Protein AF-A0A1F6LQI4-F1 (afdb_monomer_lite)

Secondary structure (DSSP, 8-state):
----------HHHHHHHHHHHHHTT--HHHHHHHHHHHHHHHS--HHHHHHHHHHHHHHT----------HHHHHT-

pLDDT: mean 82.72, std 13.59, range [53.06, 98.25]

Structure (mmCIF, N/CA/C/O backbone):
data_AF-A0A1F6LQI4-F1
#
_entry.id   AF-A0A1F6LQI4-F1
#
loop_
_atom_site.group_PDB
_atom_site.id
_atom_site.type_symbol
_atom_site.label_atom_id
_atom_site.label_alt_id
_atom_site.label_comp_id
_atom_site.label_asym_id
_atom_site.label_entity_id
_atom_site.label_seq_id
_atom_site.pdbx_PDB_ins_code
_atom_site.Cartn_x
_atom_site.Cartn_y
_atom_site.Cartn_z
_atom_site.occupancy
_atom_site.B_iso_or_equiv
_atom_site.auth_seq_id
_atom_site.auth_comp_id
_atom_site.auth_asym_id
_atom_site.auth_atom_id
_atom_site.pdbx_PDB_model_num
ATOM 1 N N . MET A 1 1 ? 6.215 15.373 -5.748 1.00 70.00 1 MET A N 1
ATOM 2 C CA . MET A 1 1 ? 5.007 15.917 -5.077 1.00 70.00 1 MET A CA 1
ATOM 3 C C . MET A 1 1 ? 4.307 14.800 -4.311 1.00 70.00 1 MET A C 1
ATOM 5 O O . MET A 1 1 ? 4.450 13.652 -4.709 1.00 70.00 1 MET A O 1
ATOM 9 N N . LYS A 1 2 ? 3.589 15.101 -3.219 1.00 78.25 2 LYS A N 1
ATOM 10 C CA . LYS A 1 2 ? 2.732 14.129 -2.511 1.00 78.25 2 LYS A CA 1
ATOM 11 C C . LYS A 1 2 ? 1.274 14.357 -2.926 1.00 78.25 2 LYS A C 1
ATOM 13 O O . LYS A 1 2 ? 0.870 15.508 -3.047 1.00 78.25 2 LYS A O 1
ATOM 18 N N . GLN A 1 3 ? 0.520 13.281 -3.144 1.00 90.00 3 GLN A N 1
ATOM 19 C CA . GLN A 1 3 ? -0.910 13.310 -3.473 1.00 90.00 3 GLN A CA 1
ATOM 20 C C . GLN A 1 3 ? -1.712 12.605 -2.372 1.00 90.00 3 GLN A C 1
ATOM 22 O O . GLN A 1 3 ? -1.217 11.657 -1.760 1.00 90.00 3 GLN A O 1
ATOM 27 N N . ASN A 1 4 ? -2.936 13.076 -2.122 1.00 92.50 4 ASN A N 1
ATOM 28 C CA . ASN A 1 4 ? -3.865 12.460 -1.176 1.00 92.50 4 ASN A CA 1
ATOM 29 C C . ASN A 1 4 ? -4.780 11.476 -1.911 1.00 92.50 4 ASN A C 1
ATOM 31 O O . ASN A 1 4 ? -5.238 11.765 -3.013 1.00 92.50 4 ASN A O 1
ATOM 35 N N . LEU A 1 5 ? -5.061 10.337 -1.280 1.00 89.94 5 LEU A N 1
ATOM 36 C CA . LEU A 1 5 ? -5.957 9.305 -1.792 1.00 89.94 5 LEU A CA 1
ATOM 37 C C . LEU A 1 5 ? -7.021 9.003 -0.735 1.00 89.94 5 LEU A C 1
ATOM 39 O O . LEU A 1 5 ? -6.682 8.655 0.397 1.00 89.94 5 LEU A O 1
ATOM 43 N N . THR A 1 6 ? -8.293 9.108 -1.113 1.00 94.25 6 THR A N 1
ATOM 44 C CA . THR A 1 6 ? -9.435 8.728 -0.272 1.00 94.25 6 THR A CA 1
ATOM 45 C C . THR A 1 6 ? -10.017 7.420 -0.791 1.00 94.25 6 THR A C 1
ATOM 47 O O . THR A 1 6 ? -10.351 7.319 -1.967 1.00 94.25 6 THR A O 1
ATOM 50 N N . LEU A 1 7 ? -10.148 6.425 0.086 1.00 92.00 7 LEU A N 1
ATOM 51 C CA . LEU A 1 7 ? -10.695 5.107 -0.237 1.00 92.00 7 LEU A CA 1
ATOM 52 C C . LEU A 1 7 ? -11.914 4.832 0.641 1.00 92.00 7 LEU A C 1
ATOM 54 O O . LEU A 1 7 ? -11.901 5.146 1.831 1.00 92.00 7 LEU A O 1
ATOM 58 N N . ARG A 1 8 ? -12.949 4.222 0.061 1.00 96.25 8 ARG A N 1
ATOM 59 C CA . ARG A 1 8 ? -14.055 3.626 0.818 1.00 96.25 8 ARG A CA 1
ATOM 60 C C . ARG A 1 8 ? -13.741 2.151 1.021 1.00 96.25 8 ARG A C 1
ATOM 62 O O . ARG A 1 8 ? -13.423 1.468 0.053 1.00 96.25 8 ARG A O 1
ATOM 69 N N . LEU A 1 9 ? -13.782 1.700 2.267 1.00 94.69 9 LEU A N 1
ATOM 70 C CA . LEU A 1 9 ? -13.517 0.323 2.671 1.00 94.69 9 LEU A CA 1
ATOM 71 C C . LEU A 1 9 ? -14.635 -0.105 3.615 1.00 94.69 9 LEU A C 1
ATOM 73 O O . LEU A 1 9 ? -15.103 0.720 4.399 1.00 94.69 9 LEU A O 1
ATOM 77 N N . ASP A 1 10 ? -15.007 -1.377 3.565 1.00 97.38 10 ASP A N 1
ATOM 78 C CA . ASP A 1 10 ? -15.949 -1.942 4.526 1.00 97.38 10 ASP A CA 1
ATOM 79 C C . ASP A 1 10 ? -15.339 -1.953 5.937 1.00 97.38 10 ASP A C 1
ATOM 81 O O . ASP A 1 10 ? -14.115 -2.055 6.109 1.00 97.38 10 ASP A O 1
ATOM 85 N N . ASP A 1 11 ? -16.192 -1.874 6.958 1.00 97.31 11 ASP A N 1
ATOM 86 C CA . ASP A 1 11 ? -15.760 -1.716 8.351 1.00 97.31 11 ASP A CA 1
ATOM 87 C C . ASP A 1 11 ? -14.869 -2.872 8.838 1.00 97.31 11 ASP A C 1
ATOM 89 O O . ASP A 1 11 ? -13.861 -2.632 9.512 1.00 97.31 11 ASP A O 1
ATOM 93 N N . ASP A 1 12 ? -15.174 -4.116 8.442 1.00 97.88 12 ASP A N 1
ATOM 94 C CA . ASP A 1 12 ? -14.349 -5.289 8.777 1.00 97.88 12 ASP A CA 1
ATOM 95 C C . ASP A 1 12 ? -12.931 -5.166 8.201 1.00 97.88 12 ASP A C 1
ATOM 97 O O . ASP A 1 12 ? -11.929 -5.369 8.898 1.00 97.88 12 ASP A O 1
ATOM 101 N N . LEU A 1 13 ? -12.829 -4.759 6.933 1.00 96.69 13 LEU A N 1
ATOM 102 C CA . LEU A 1 13 ? -11.545 -4.594 6.265 1.00 96.69 13 LEU A CA 1
ATOM 103 C C . LEU A 1 13 ? -10.726 -3.489 6.938 1.00 96.69 13 LEU A C 1
ATOM 105 O O . LEU A 1 13 ? -9.532 -3.672 7.192 1.00 96.69 13 LEU A O 1
ATOM 109 N N . MET A 1 14 ? -11.364 -2.368 7.281 1.00 97.06 14 MET A N 1
ATOM 110 C CA . MET A 1 14 ? -10.724 -1.271 8.006 1.00 97.06 14 MET A CA 1
ATOM 111 C C . MET A 1 14 ? -10.195 -1.729 9.374 1.00 97.06 14 MET A C 1
ATOM 113 O O . MET A 1 14 ? -9.057 -1.415 9.740 1.00 97.06 14 MET A O 1
ATOM 117 N N . TYR A 1 15 ? -10.991 -2.492 10.124 1.0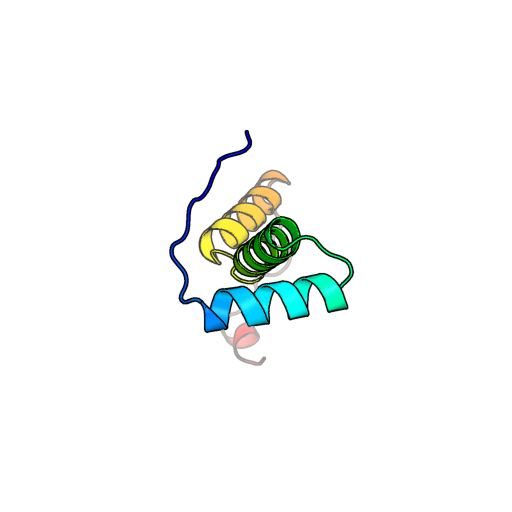0 97.88 15 TYR A N 1
ATOM 118 C CA . TYR A 1 15 ? -10.609 -3.020 11.433 1.00 97.88 15 TYR A CA 1
ATOM 119 C C . TYR A 1 15 ? -9.395 -3.954 11.338 1.00 97.88 15 TYR A C 1
ATOM 121 O O . TYR A 1 15 ? -8.372 -3.738 12.001 1.00 97.88 15 TYR A O 1
ATOM 129 N N . ARG A 1 16 ? -9.455 -4.946 10.446 1.00 97.81 16 ARG A N 1
ATOM 130 C CA . ARG A 1 16 ? -8.368 -5.914 10.241 1.00 97.81 16 ARG A CA 1
ATOM 131 C C . ARG A 1 16 ? -7.093 -5.247 9.729 1.00 97.81 16 ARG A C 1
ATOM 133 O O . ARG A 1 16 ? -5.998 -5.594 10.179 1.00 97.81 16 ARG A O 1
ATOM 140 N N . ALA A 1 17 ? -7.213 -4.255 8.847 1.00 96.50 17 ALA A N 1
ATOM 141 C CA . ALA A 1 17 ? -6.070 -3.503 8.341 1.00 96.50 17 ALA A CA 1
ATOM 142 C C . ALA A 1 17 ? -5.364 -2.706 9.452 1.00 96.50 17 ALA A C 1
ATOM 144 O O . ALA A 1 17 ? -4.132 -2.706 9.518 1.00 96.50 17 ALA A O 1
ATOM 145 N N . LYS A 1 18 ? -6.116 -2.087 10.374 1.00 97.19 18 LYS A N 1
ATOM 146 C CA . LYS A 1 18 ? -5.543 -1.398 11.545 1.00 97.19 18 LYS A CA 1
ATOM 147 C C . LYS A 1 18 ? -4.797 -2.358 12.471 1.00 97.19 18 LYS A C 1
ATOM 149 O O . LYS A 1 18 ? -3.686 -2.039 12.889 1.00 97.19 18 LYS A O 1
ATOM 154 N N . ILE A 1 19 ? -5.352 -3.545 12.739 1.00 98.25 19 ILE A N 1
ATOM 155 C CA . ILE A 1 19 ? -4.660 -4.584 13.524 1.00 98.25 19 ILE A CA 1
ATOM 156 C C . ILE A 1 19 ? -3.339 -4.974 12.853 1.00 98.25 19 ILE A C 1
ATOM 158 O O . ILE A 1 19 ? -2.302 -5.052 13.512 1.00 98.25 19 ILE A O 1
ATOM 162 N N . MET A 1 20 ? -3.358 -5.202 11.539 1.00 97.88 20 MET A N 1
ATOM 163 C CA . MET A 1 20 ? -2.162 -5.568 10.776 1.00 97.88 20 MET A CA 1
ATOM 164 C C . MET A 1 20 ? -1.090 -4.476 10.798 1.00 97.88 20 MET A C 1
ATOM 166 O O . MET A 1 20 ? 0.096 -4.791 10.916 1.00 97.88 20 MET A O 1
ATOM 170 N N . ALA A 1 21 ? -1.493 -3.208 10.707 1.00 97.88 21 ALA A N 1
ATOM 171 C CA . ALA A 1 21 ? -0.584 -2.073 10.807 1.00 97.88 21 ALA A CA 1
ATOM 172 C C . ALA A 1 21 ? 0.047 -1.991 12.209 1.00 97.88 21 ALA A C 1
ATOM 174 O O . ALA A 1 21 ? 1.270 -1.909 12.329 1.00 97.88 21 ALA A O 1
ATOM 175 N N . ALA A 1 22 ? -0.763 -2.137 13.264 1.00 97.88 22 ALA A N 1
ATOM 176 C CA . ALA A 1 22 ? -0.298 -2.132 14.650 1.00 97.88 22 ALA A CA 1
ATOM 177 C C . ALA A 1 22 ? 0.696 -3.269 14.943 1.00 97.88 22 ALA A C 1
ATOM 179 O O . ALA A 1 22 ? 1.753 -3.021 15.523 1.00 97.88 22 ALA A O 1
ATOM 180 N N . LYS A 1 23 ? 0.418 -4.494 14.468 1.00 98.06 23 LYS A N 1
ATOM 181 C CA . LYS A 1 23 ? 1.340 -5.643 14.577 1.00 98.06 23 LYS A CA 1
ATOM 182 C C . LYS A 1 23 ? 2.713 -5.362 13.960 1.00 98.06 23 LYS A C 1
ATOM 184 O O . LYS A 1 23 ? 3.715 -5.876 14.442 1.00 98.06 23 LYS A O 1
ATOM 189 N N . GLN A 1 24 ? 2.761 -4.533 12.919 1.00 97.19 24 GLN A N 1
ATOM 190 C CA . GLN A 1 24 ? 3.992 -4.143 12.227 1.00 97.19 24 GLN A CA 1
ATOM 191 C C . GLN A 1 24 ? 4.596 -2.830 12.751 1.00 97.19 24 GLN A C 1
ATOM 193 O O . GLN A 1 24 ? 5.572 -2.357 12.177 1.00 97.19 24 GLN A O 1
ATOM 198 N N . ARG A 1 25 ? 4.038 -2.239 13.821 1.00 97.69 25 ARG A N 1
ATOM 199 C CA . ARG A 1 25 ? 4.408 -0.911 14.349 1.00 97.69 25 ARG A CA 1
ATOM 200 C C . ARG A 1 25 ? 4.340 0.203 13.294 1.00 97.69 25 ARG A C 1
ATOM 202 O O . ARG A 1 25 ? 5.150 1.124 13.313 1.00 97.69 25 ARG A O 1
ATOM 209 N N . LYS A 1 26 ? 3.367 0.121 12.384 1.00 97.25 26 LYS A N 1
ATOM 210 C CA . LYS A 1 26 ? 3.145 1.092 11.304 1.00 97.25 26 LYS A CA 1
ATOM 211 C C . LYS A 1 26 ? 1.801 1.785 11.447 1.00 97.25 26 LYS A C 1
ATOM 213 O O . LYS A 1 26 ? 0.844 1.222 11.978 1.00 97.25 26 LYS A O 1
ATOM 218 N N . SER A 1 27 ? 1.701 2.989 10.892 1.00 97.56 27 SER A N 1
ATOM 219 C CA . SER A 1 27 ? 0.388 3.589 10.626 1.00 97.56 27 SER A CA 1
ATOM 220 C C . SER A 1 27 ? -0.309 2.872 9.461 1.00 97.56 27 SER A C 1
ATOM 222 O O . SER A 1 27 ? 0.349 2.285 8.600 1.00 97.56 27 SER A O 1
ATOM 224 N N . LEU A 1 28 ? -1.642 2.952 9.383 1.00 95.75 28 LEU A N 1
ATOM 225 C CA . LEU A 1 28 ? -2.382 2.387 8.247 1.00 95.75 28 LEU A CA 1
ATOM 226 C C . LEU A 1 28 ? -1.933 3.017 6.917 1.00 95.75 28 LEU A C 1
ATOM 228 O O . LEU A 1 28 ? -1.698 2.310 5.941 1.00 95.75 28 LEU A O 1
ATOM 232 N N . SER A 1 29 ? -1.737 4.337 6.895 1.00 95.06 29 SER A N 1
ATOM 233 C CA . SER A 1 29 ? -1.259 5.062 5.713 1.00 95.06 29 SER A CA 1
ATOM 234 C C . SER A 1 29 ? 0.145 4.632 5.282 1.00 95.06 29 SER A C 1
ATOM 236 O O . SER A 1 29 ? 0.438 4.589 4.089 1.00 95.06 29 SER A O 1
ATOM 238 N N . GLU A 1 30 ? 1.025 4.318 6.232 1.00 96.38 30 GLU A N 1
ATOM 239 C CA . GLU A 1 30 ? 2.358 3.784 5.945 1.00 96.38 30 GLU A CA 1
ATOM 240 C C . GLU A 1 30 ? 2.286 2.358 5.393 1.00 96.38 30 GLU A C 1
ATOM 242 O O . GLU A 1 30 ? 2.908 2.080 4.371 1.00 96.38 30 GLU A O 1
ATOM 247 N N . LEU A 1 31 ? 1.464 1.491 5.994 1.00 96.19 31 LEU A N 1
ATOM 248 C CA . LEU A 1 31 ? 1.237 0.130 5.505 1.00 96.19 31 LEU A CA 1
ATOM 249 C C . LEU A 1 31 ? 0.737 0.131 4.050 1.00 96.19 31 LEU A C 1
ATOM 251 O O . LEU A 1 31 ? 1.269 -0.599 3.214 1.00 96.19 31 LEU A O 1
ATOM 255 N N . VAL A 1 32 ? -0.251 0.977 3.740 1.00 95.19 32 VAL A N 1
ATOM 256 C CA . VAL A 1 32 ? -0.800 1.121 2.382 1.00 95.19 32 VAL A CA 1
ATOM 257 C C . VAL A 1 32 ? 0.257 1.663 1.422 1.00 95.19 32 VAL A C 1
ATOM 259 O O . VAL A 1 32 ? 0.420 1.129 0.326 1.00 95.19 32 VAL A O 1
ATOM 262 N N . ARG A 1 33 ? 1.027 2.680 1.828 1.00 94.50 33 ARG A N 1
ATOM 263 C CA . ARG A 1 33 ? 2.103 3.245 1.000 1.00 94.50 33 ARG A CA 1
ATOM 264 C C . ARG A 1 33 ? 3.164 2.203 0.659 1.00 94.50 33 ARG A C 1
ATOM 266 O O . ARG A 1 33 ? 3.606 2.138 -0.484 1.00 94.50 33 ARG A O 1
ATOM 273 N N . ASP A 1 34 ? 3.562 1.391 1.630 1.00 94.44 34 ASP A N 1
ATOM 274 C CA . ASP A 1 34 ? 4.560 0.345 1.424 1.00 94.44 34 ASP A CA 1
ATOM 275 C C . ASP A 1 34 ? 4.029 -0.800 0.565 1.00 94.44 34 ASP A C 1
ATOM 277 O O . ASP A 1 34 ? 4.778 -1.366 -0.230 1.00 94.44 34 ASP A O 1
ATOM 281 N N . TYR A 1 35 ? 2.746 -1.147 0.699 1.00 93.06 35 TYR A N 1
ATOM 282 C CA . TYR A 1 35 ? 2.103 -2.101 -0.199 1.00 93.06 35 TYR A CA 1
ATOM 283 C C . TYR A 1 35 ? 2.087 -1.583 -1.639 1.00 93.06 35 TY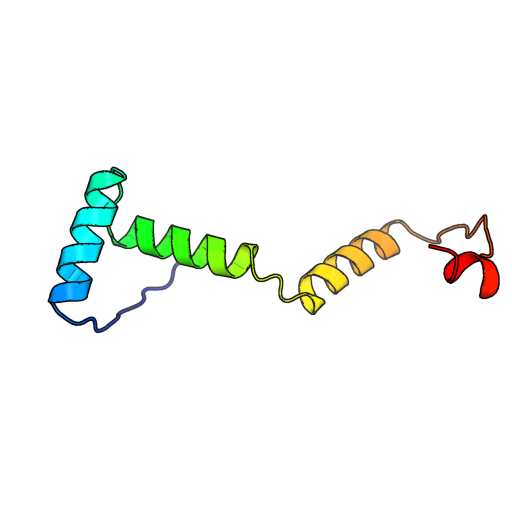R A C 1
ATOM 285 O O . TYR A 1 35 ? 2.566 -2.283 -2.523 1.00 93.06 35 TYR A O 1
ATOM 293 N N . LEU A 1 36 ? 1.631 -0.347 -1.866 1.00 92.62 36 LEU A N 1
ATOM 294 C CA . LEU A 1 36 ? 1.612 0.263 -3.198 1.00 92.62 36 LEU A CA 1
ATOM 295 C C . LEU A 1 36 ? 3.017 0.358 -3.795 1.00 92.62 36 LEU A C 1
ATOM 297 O O . LEU A 1 36 ? 3.200 0.014 -4.957 1.00 92.62 36 LEU A O 1
ATOM 301 N N . ARG A 1 37 ? 4.021 0.752 -2.998 1.00 90.81 37 ARG A N 1
ATOM 302 C CA . ARG A 1 37 ? 5.421 0.780 -3.440 1.00 90.81 37 ARG A CA 1
ATOM 303 C C . ARG A 1 37 ? 5.882 -0.606 -3.878 1.00 90.81 37 ARG A C 1
ATOM 305 O O . ARG A 1 37 ? 6.418 -0.743 -4.967 1.00 90.81 37 ARG A O 1
ATOM 312 N N . ARG A 1 38 ? 5.655 -1.636 -3.058 1.00 89.62 38 ARG A N 1
ATOM 313 C CA . ARG A 1 38 ? 6.012 -3.011 -3.432 1.00 89.62 38 ARG A CA 1
ATOM 314 C C . ARG A 1 38 ? 5.275 -3.454 -4.686 1.00 89.62 38 ARG A C 1
ATOM 316 O O . ARG A 1 38 ? 5.919 -4.000 -5.56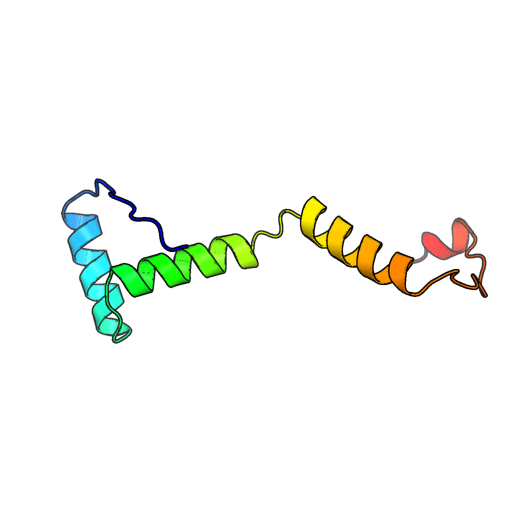6 1.00 89.62 38 ARG A O 1
ATOM 323 N N . LEU A 1 39 ? 3.983 -3.160 -4.798 1.00 88.31 39 LEU A N 1
ATOM 324 C CA . LEU A 1 39 ? 3.175 -3.531 -5.954 1.00 88.31 39 LEU A CA 1
ATOM 325 C C . LEU A 1 39 ? 3.746 -2.951 -7.255 1.00 88.31 39 LEU A C 1
ATOM 327 O O . LEU A 1 39 ? 3.899 -3.698 -8.213 1.00 88.31 39 LEU A O 1
ATOM 331 N N . VAL A 1 40 ? 4.128 -1.668 -7.276 1.00 83.88 40 VAL A N 1
ATOM 332 C CA . VAL A 1 40 ? 4.705 -1.028 -8.477 1.00 83.88 40 VAL A CA 1
ATOM 333 C C . VAL A 1 40 ? 6.171 -1.386 -8.719 1.00 83.88 40 VAL A C 1
ATOM 335 O O . VAL A 1 40 ? 6.627 -1.355 -9.850 1.00 83.88 40 VAL A O 1
ATOM 338 N N . THR A 1 41 ? 6.940 -1.719 -7.680 1.00 80.44 41 THR A N 1
ATOM 339 C CA . THR A 1 41 ? 8.342 -2.140 -7.851 1.00 80.44 41 THR A CA 1
ATOM 340 C C . THR A 1 41 ? 8.448 -3.610 -8.266 1.00 80.44 41 THR A C 1
ATOM 342 O O . THR A 1 41 ? 9.358 -3.976 -9.001 1.00 80.44 41 THR A O 1
ATOM 345 N N . GLN A 1 42 ? 7.530 -4.459 -7.799 1.00 69.75 42 GLN A N 1
ATOM 346 C CA . GLN A 1 42 ? 7.469 -5.885 -8.139 1.00 69.75 42 GLN A CA 1
ATOM 347 C C . GLN A 1 42 ? 6.674 -6.161 -9.413 1.00 69.75 42 GLN A C 1
ATOM 349 O O . GLN A 1 42 ? 6.831 -7.229 -9.995 1.00 69.75 42 GLN A O 1
ATOM 354 N N . SER A 1 43 ? 5.849 -5.209 -9.844 1.00 59.97 43 SER A N 1
ATOM 355 C CA . SER A 1 43 ? 5.272 -5.184 -11.182 1.00 59.97 43 SER A CA 1
ATOM 356 C C . SER A 1 43 ? 6.117 -4.224 -12.008 1.00 59.97 43 SER A C 1
ATOM 358 O O . SER A 1 43 ? 5.731 -3.063 -12.139 1.00 59.97 43 SER A O 1
ATOM 360 N N . PRO A 1 44 ? 7.292 -4.631 -12.529 1.00 55.22 44 PRO A N 1
ATOM 361 C CA . PRO A 1 44 ? 7.877 -3.840 -13.585 1.00 55.22 44 PRO A CA 1
ATOM 362 C C . PRO A 1 44 ? 6.797 -3.779 -14.660 1.00 55.22 44 PRO A C 1
ATOM 364 O O . PRO A 1 44 ? 6.326 -4.820 -15.128 1.00 55.22 44 PRO A O 1
ATOM 367 N N . ASP A 1 45 ? 6.395 -2.574 -15.054 1.00 59.81 45 ASP A N 1
ATOM 368 C CA . ASP A 1 45 ? 5.995 -2.385 -16.436 1.00 59.81 45 ASP A CA 1
ATOM 369 C C . ASP A 1 45 ? 7.213 -2.866 -17.223 1.00 59.81 45 ASP A C 1
ATOM 371 O O . ASP A 1 45 ? 8.211 -2.157 -17.369 1.00 59.81 45 ASP A O 1
ATOM 375 N N . THR A 1 46 ? 7.205 -4.153 -17.584 1.00 61.00 46 THR A N 1
ATOM 376 C CA . THR A 1 46 ? 8.371 -4.890 -18.093 1.00 61.00 46 THR A CA 1
ATOM 377 C C . THR A 1 46 ? 8.978 -4.141 -19.262 1.00 61.00 46 THR A C 1
ATOM 379 O O . THR A 1 46 ? 10.189 -4.122 -19.441 1.00 61.00 46 THR A O 1
ATOM 382 N N . LYS A 1 47 ? 8.121 -3.435 -19.998 1.00 64.44 47 LYS A N 1
ATOM 383 C CA . LYS A 1 47 ? 8.459 -2.530 -21.079 1.00 64.44 47 LYS A CA 1
ATOM 384 C C . LYS A 1 47 ? 9.238 -1.289 -20.640 1.00 64.44 47 LYS A C 1
ATOM 386 O O . LYS A 1 47 ? 10.236 -0.986 -21.282 1.00 64.44 47 LYS A O 1
ATOM 391 N N . GLU A 1 48 ? 8.811 -0.553 -19.615 1.00 71.31 48 GLU A N 1
ATOM 392 C CA . GLU A 1 48 ? 9.491 0.682 -19.193 1.00 71.31 48 GLU A CA 1
ATOM 393 C C . GLU A 1 48 ? 10.843 0.390 -18.555 1.00 71.31 48 GLU A C 1
ATOM 395 O O . GLU A 1 48 ? 11.827 1.064 -18.863 1.00 71.31 48 GLU A O 1
ATOM 400 N N . GLU A 1 49 ? 10.914 -0.659 -17.740 1.00 71.88 49 GLU A N 1
ATOM 401 C CA . GLU A 1 49 ? 12.169 -1.091 -17.136 1.00 71.88 49 GLU A CA 1
ATOM 402 C C . GLU A 1 49 ? 13.125 -1.669 -18.191 1.00 71.88 49 GLU A C 1
ATOM 404 O O . GLU A 1 49 ? 14.300 -1.299 -18.221 1.00 71.88 49 GLU A O 1
ATOM 409 N N . ALA A 1 50 ? 12.629 -2.474 -19.142 1.00 71.12 50 ALA A N 1
ATOM 410 C CA . ALA A 1 50 ? 13.432 -2.926 -20.280 1.00 71.12 50 ALA A CA 1
ATOM 411 C C . ALA A 1 50 ? 13.909 -1.754 -21.149 1.00 71.12 50 ALA A C 1
ATOM 413 O O . ALA A 1 50 ? 15.068 -1.725 -21.551 1.00 71.12 50 ALA A O 1
ATOM 414 N N . LEU A 1 51 ? 13.059 -0.753 -21.404 1.00 79.00 51 LEU A N 1
ATOM 415 C CA . LEU A 1 51 ? 13.439 0.468 -22.120 1.00 79.00 51 LEU A CA 1
ATOM 416 C C . LEU A 1 51 ? 14.488 1.273 -21.353 1.00 79.00 51 LEU A C 1
ATOM 418 O O . LEU A 1 51 ? 15.391 1.839 -21.970 1.00 79.00 51 LEU A O 1
ATOM 422 N N . ARG A 1 52 ? 14.387 1.343 -20.023 1.00 81.62 52 ARG A N 1
ATOM 423 C CA . ARG A 1 52 ? 15.368 2.017 -19.169 1.00 81.62 52 ARG A CA 1
ATOM 424 C C . ARG A 1 52 ? 16.724 1.321 -19.247 1.00 81.62 52 ARG A C 1
ATOM 426 O O . ARG A 1 52 ? 17.728 2.002 -19.449 1.00 81.62 52 ARG A O 1
ATOM 433 N N . LEU A 1 53 ? 16.747 -0.007 -19.127 1.00 79.62 53 LEU A N 1
ATOM 434 C CA . LEU A 1 53 ? 17.959 -0.820 -19.246 1.00 79.62 53 LEU A CA 1
ATOM 435 C C . LEU A 1 53 ? 18.570 -0.701 -20.645 1.00 79.62 53 LEU A C 1
ATOM 437 O O . LEU A 1 53 ? 19.743 -0.365 -20.765 1.00 79.62 53 LEU A O 1
ATOM 441 N N . LEU A 1 54 ? 17.753 -0.834 -21.695 1.00 80.00 54 LEU A N 1
ATOM 442 C CA . LEU A 1 54 ? 18.176 -0.656 -23.084 1.00 80.00 54 LEU A CA 1
ATOM 443 C C . LEU A 1 54 ? 18.798 0.728 -23.306 1.00 80.00 54 LEU A C 1
ATOM 445 O O . LEU A 1 54 ? 19.862 0.839 -23.899 1.00 80.00 54 LEU A O 1
ATOM 449 N N . ARG A 1 55 ? 18.182 1.801 -22.798 1.00 83.38 55 ARG A N 1
ATOM 450 C CA . ARG A 1 55 ? 18.740 3.159 -22.910 1.00 83.38 55 ARG A CA 1
ATOM 451 C C . ARG A 1 55 ? 20.051 3.315 -22.147 1.00 83.38 55 ARG A C 1
ATOM 453 O O . ARG A 1 55 ? 20.957 3.953 -22.668 1.00 83.38 55 ARG A O 1
ATOM 460 N N . GLN A 1 56 ? 20.158 2.762 -20.937 1.00 81.62 56 GLN A N 1
ATOM 461 C CA . GLN A 1 56 ? 21.407 2.788 -20.167 1.00 81.62 56 GLN A CA 1
ATOM 462 C C . GLN A 1 56 ? 22.530 2.048 -20.880 1.00 81.62 56 GLN A C 1
ATOM 464 O O . GLN A 1 56 ? 23.672 2.498 -20.846 1.00 81.62 56 GLN A O 1
ATOM 469 N N . ASP A 1 57 ? 22.201 0.935 -21.518 1.00 75.81 57 ASP A N 1
ATOM 470 C CA . ASP A 1 57 ? 23.147 0.161 -22.293 1.00 75.81 57 ASP A CA 1
ATOM 471 C C . ASP A 1 57 ? 23.570 0.926 -23.555 1.00 75.81 57 ASP A C 1
ATOM 473 O O . ASP A 1 57 ? 24.739 1.272 -23.713 1.00 75.81 57 ASP A O 1
ATOM 477 N N . PHE A 1 58 ? 22.632 1.362 -24.391 1.00 76.25 58 PHE A N 1
ATOM 478 C CA . PHE A 1 58 ? 22.955 2.133 -25.597 1.00 76.25 58 PHE A CA 1
ATOM 479 C C . PHE A 1 58 ? 23.669 3.470 -25.309 1.00 76.25 58 PHE A C 1
ATOM 481 O O . PHE A 1 58 ? 24.469 3.921 -26.129 1.00 76.25 58 PHE A O 1
ATOM 488 N N . ALA A 1 59 ? 23.447 4.087 -24.142 1.00 79.56 59 ALA A N 1
ATOM 489 C CA . ALA A 1 59 ? 24.161 5.294 -23.719 1.00 79.56 59 ALA A CA 1
ATOM 490 C C . ALA A 1 59 ? 25.658 5.063 -23.434 1.00 79.56 59 ALA A C 1
ATOM 492 O O . ALA A 1 59 ? 26.433 6.016 -23.496 1.00 79.56 59 ALA A O 1
ATOM 493 N N . LYS A 1 60 ? 26.090 3.823 -23.155 1.00 75.00 60 LYS A N 1
ATOM 494 C CA . LYS A 1 60 ? 27.512 3.474 -22.969 1.00 75.00 60 LYS A CA 1
ATOM 495 C C . LYS A 1 60 ? 28.303 3.480 -24.290 1.00 75.00 60 LYS A C 1
ATOM 497 O O . LYS A 1 60 ? 29.529 3.405 -24.249 1.00 75.00 60 LYS A O 1
ATOM 502 N N . GLY A 1 61 ? 27.636 3.618 -25.442 1.00 69.31 61 GLY A N 1
ATOM 503 C CA . GLY A 1 61 ? 28.255 3.733 -26.767 1.00 69.31 61 GLY A CA 1
ATOM 504 C C . GLY A 1 61 ? 28.234 2.438 -27.587 1.00 69.31 61 GLY A C 1
ATOM 505 O O . GLY A 1 61 ? 27.575 1.464 -27.233 1.00 69.31 61 GLY A O 1
ATOM 506 N N . LEU A 1 62 ? 28.932 2.447 -28.730 1.00 60.19 62 LEU A N 1
ATOM 507 C CA . LEU A 1 62 ? 28.942 1.346 -29.701 1.00 60.19 62 LEU A CA 1
ATOM 508 C C . LEU A 1 62 ? 29.536 0.070 -29.093 1.00 60.19 62 LEU A C 1
ATOM 510 O O . LEU A 1 62 ? 30.749 -0.060 -28.923 1.00 60.19 62 LEU A O 1
ATOM 514 N N . TYR A 1 63 ? 28.666 -0.895 -28.819 1.00 60.81 63 TYR A N 1
ATOM 515 C CA . TYR A 1 63 ? 29.050 -2.249 -28.456 1.00 60.81 63 TYR A CA 1
ATOM 516 C C . TYR A 1 63 ? 29.864 -2.887 -29.577 1.00 60.81 63 TYR A C 1
ATOM 518 O O . TYR A 1 63 ? 29.398 -3.028 -30.710 1.00 60.81 63 TYR A O 1
ATOM 526 N N . ARG A 1 64 ? 31.085 -3.316 -29.255 1.00 61.62 64 ARG A N 1
ATOM 527 C CA . ARG A 1 64 ? 31.820 -4.240 -30.110 1.00 61.62 64 ARG A CA 1
ATOM 528 C C . ARG A 1 64 ? 31.197 -5.615 -29.902 1.00 61.62 64 ARG A C 1
ATOM 530 O O . ARG A 1 64 ? 31.417 -6.230 -28.868 1.00 61.62 64 ARG A O 1
ATOM 537 N N . VAL A 1 65 ? 30.403 -6.064 -30.871 1.00 65.44 65 VAL A N 1
ATOM 538 C CA . VAL A 1 65 ? 29.944 -7.455 -30.941 1.00 65.44 65 VAL A CA 1
ATOM 539 C C . VAL A 1 65 ? 31.150 -8.292 -31.357 1.00 65.44 65 VAL A C 1
ATOM 541 O O . VAL A 1 65 ? 31.432 -8.486 -32.536 1.00 65.44 65 VAL A O 1
ATOM 544 N N . ASP A 1 66 ? 31.921 -8.695 -30.361 1.00 65.44 66 ASP A N 1
ATOM 545 C CA . ASP A 1 66 ? 33.086 -9.568 -30.452 1.00 65.44 66 ASP A CA 1
ATOM 546 C C . ASP A 1 66 ? 32.702 -11.010 -30.808 1.00 65.44 66 ASP A C 1
ATOM 548 O O . ASP A 1 66 ? 33.502 -11.732 -31.404 1.00 65.44 66 ASP A O 1
ATOM 552 N N . ARG A 1 67 ? 31.453 -11.407 -30.539 1.00 65.44 67 ARG A N 1
ATOM 553 C CA . ARG A 1 67 ? 30.921 -12.724 -30.893 1.00 65.44 67 ARG A CA 1
ATOM 554 C C . ARG A 1 67 ? 29.625 -12.631 -31.698 1.00 65.44 67 ARG A C 1
ATOM 556 O O . ARG A 1 67 ? 28.597 -12.186 -31.193 1.00 65.44 67 ARG A O 1
ATOM 563 N N . ARG A 1 68 ? 29.643 -13.129 -32.939 1.00 71.00 68 ARG A N 1
ATOM 564 C CA . ARG A 1 68 ? 28.413 -13.453 -33.680 1.00 71.00 68 ARG A CA 1
ATOM 565 C C . ARG A 1 68 ? 27.938 -14.828 -33.227 1.00 71.00 68 ARG A C 1
ATOM 567 O O . ARG A 1 68 ? 28.595 -15.818 -33.518 1.00 71.00 68 ARG A O 1
ATOM 574 N N . VAL A 1 69 ? 26.828 -14.872 -32.503 1.00 72.44 69 VAL A N 1
ATOM 575 C CA . VAL A 1 69 ? 26.174 -16.130 -32.122 1.00 72.44 69 VAL A CA 1
ATOM 576 C C . VAL A 1 69 ? 25.374 -16.621 -33.329 1.00 72.44 69 VAL A 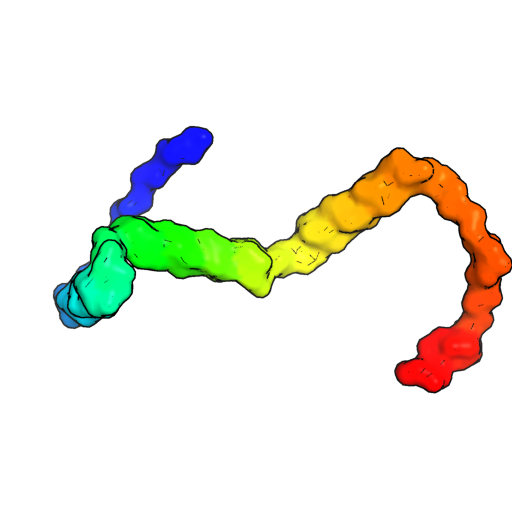C 1
ATOM 578 O O . VAL A 1 69 ? 24.605 -15.849 -33.909 1.00 72.44 69 VAL A O 1
ATOM 581 N N . SER A 1 70 ? 25.587 -17.867 -33.753 1.00 77.69 70 SER A N 1
ATOM 582 C CA . SER A 1 70 ? 24.765 -18.488 -34.796 1.00 77.69 70 SER A CA 1
ATOM 583 C C . SER A 1 70 ? 23.386 -18.854 -34.228 1.00 77.69 70 SER A C 1
ATOM 585 O O . SER A 1 70 ? 23.217 -18.989 -33.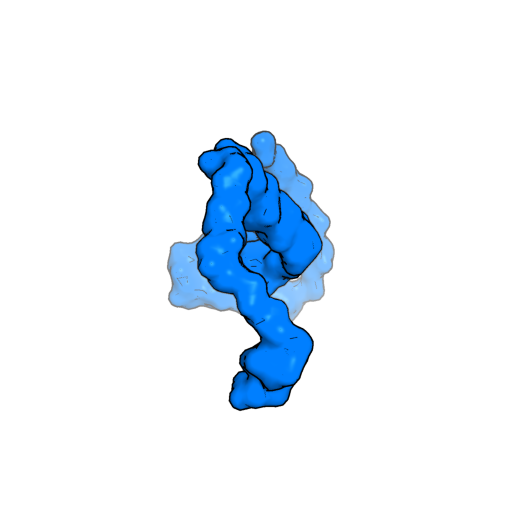017 1.00 77.69 70 SER A O 1
ATOM 587 N N . ARG A 1 71 ? 22.371 -19.004 -35.091 1.00 73.69 71 ARG A N 1
ATOM 588 C CA . ARG A 1 71 ? 21.023 -19.399 -34.642 1.00 73.69 71 ARG A CA 1
ATOM 589 C C . ARG A 1 71 ? 21.055 -20.734 -33.893 1.00 73.69 71 ARG A C 1
ATOM 591 O O . ARG A 1 71 ? 20.359 -20.883 -32.897 1.00 73.69 71 ARG A O 1
ATOM 598 N N . ASP A 1 72 ? 21.885 -21.659 -34.359 1.00 78.44 72 ASP A N 1
ATOM 599 C CA . ASP A 1 72 ? 21.981 -23.007 -33.807 1.00 78.44 72 ASP A CA 1
ATOM 600 C C . ASP A 1 72 ? 22.597 -22.984 -32.394 1.00 78.44 72 ASP A C 1
ATOM 602 O O . ASP A 1 72 ? 22.055 -23.610 -31.492 1.00 78.44 72 ASP A O 1
ATOM 606 N N . GLU A 1 73 ? 23.602 -22.134 -32.139 1.00 74.06 73 GLU A N 1
ATOM 607 C CA . GLU A 1 73 ? 24.180 -21.930 -30.794 1.00 74.06 73 GLU A CA 1
ATOM 608 C C . GLU A 1 73 ? 23.191 -21.342 -29.767 1.00 74.06 73 GLU A C 1
ATOM 610 O O . GLU A 1 73 ? 23.386 -21.482 -28.558 1.00 74.06 73 GLU A O 1
ATO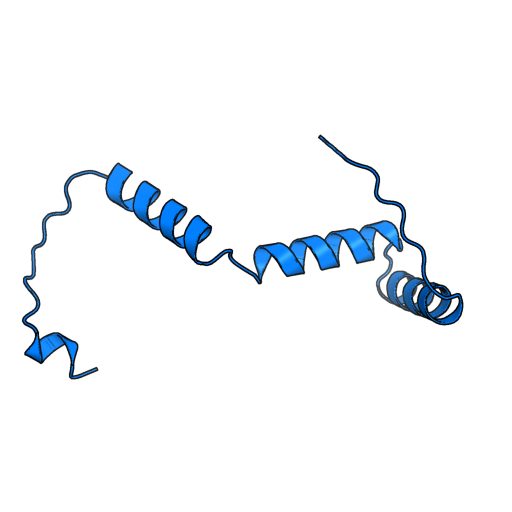M 615 N N . LEU A 1 74 ? 22.150 -20.634 -30.221 1.00 73.62 74 LEU A N 1
ATOM 616 C CA . LEU A 1 74 ? 21.174 -19.982 -29.343 1.00 73.62 74 LEU A CA 1
ATOM 617 C C . LEU A 1 74 ? 20.108 -20.958 -28.820 1.00 73.62 74 LEU A C 1
ATOM 619 O O . LEU A 1 74 ? 19.564 -20.742 -27.739 1.00 73.62 74 LEU A O 1
ATOM 623 N N . HIS A 1 75 ? 19.800 -22.006 -29.587 1.00 70.00 75 HIS A N 1
ATOM 624 C CA . HIS A 1 75 ? 18.728 -22.961 -29.286 1.00 70.00 75 HIS A CA 1
ATOM 625 C C . HIS A 1 75 ? 19.180 -24.167 -28.449 1.00 70.00 75 HIS A C 1
ATOM 627 O O . HIS A 1 75 ? 18.341 -24.970 -28.054 1.00 70.00 75 HIS A O 1
ATOM 633 N N . GLU A 1 76 ? 20.474 -24.286 -28.147 1.00 61.50 76 GLU A N 1
ATOM 634 C CA . GLU A 1 76 ? 21.039 -25.367 -27.323 1.00 61.50 76 GLU A CA 1
ATOM 635 C C . GLU A 1 76 ? 21.009 -25.084 -25.802 1.00 61.50 76 GLU A C 1
ATOM 637 O O . GLU A 1 76 ? 21.649 -25.802 -25.033 1.00 61.50 76 GLU A O 1
ATOM 642 N N . ARG A 1 77 ? 20.291 -24.046 -25.345 1.00 53.06 77 ARG A N 1
ATOM 643 C CA . ARG A 1 77 ? 20.171 -23.675 -23.921 1.00 53.06 77 ARG A CA 1
ATOM 644 C C . ARG A 1 77 ? 18.792 -23.928 -23.334 1.00 53.06 77 ARG A C 1
ATOM 646 O O . ARG A 1 77 ? 17.800 -23.521 -23.975 1.00 53.06 77 ARG A O 1
#

Sequence (77 aa):
MKQNLTLRLDDDLMYRAKIMAAKQRKSLSELVRDYLRRLVTQSPDTKEEALRLLRQDFAKGLYRVDRRVSRDELHER

Foldseek 3Di:
DDDDDDDDDDPVVVVVLCVVQVVVVHDSVVVVVVVVVCVPVVPPPVVVVVVVVVCVVCVVDDDDCPDDQDPVNVPPD

Radius of gyration: 22.5 Å; chains: 1; bounding box: 49×41×49 Å